Protein AF-A0A1X3FWC6-F1 (afdb_monomer)

Sequence (140 aa):
MRGKIEEIIYVRLEAGEDFVHALWDICKEYDIKTGVLLDATGNFAKVSLMRISRNPSRDNWGVDFLEIPGPVQVSATGILGTGWVPENLPPPPASHCNYPDTGFGPGGFEGQDTPYFKFNTTVTKCLRDDLWPPAAGFTG

Structure (mmCIF, N/CA/C/O backbone):
data_AF-A0A1X3FWC6-F1
#
_entry.id   AF-A0A1X3FWC6-F1
#
loop_
_atom_site.group_PDB
_atom_site.id
_atom_site.type_symbol
_atom_site.label_atom_id
_atom_site.label_alt_id
_atom_site.label_comp_id
_atom_site.label_asym_id
_atom_site.label_entity_id
_atom_site.label_seq_id
_atom_site.pdbx_PDB_ins_code
_atom_site.Cartn_x
_atom_site.Cartn_y
_atom_site.Cartn_z
_atom_site.occupancy
_atom_site.B_iso_or_equiv
_atom_site.auth_seq_id
_atom_site.auth_comp_id
_atom_site.auth_asym_id
_atom_site.auth_atom_id
_atom_site.pdbx_PDB_model_num
ATOM 1 N N . MET A 1 1 ? 2.483 12.268 23.208 1.00 43.81 1 MET A N 1
ATOM 2 C CA . MET A 1 1 ? 1.172 11.836 22.671 1.00 43.81 1 MET A CA 1
ATOM 3 C C . MET A 1 1 ? 0.827 10.473 23.252 1.00 43.81 1 MET A C 1
ATOM 5 O O . MET A 1 1 ? 1.738 9.682 23.461 1.00 43.81 1 MET A O 1
ATOM 9 N N . ARG A 1 2 ? -0.448 10.218 23.557 1.00 67.19 2 ARG A N 1
ATOM 10 C CA . ARG A 1 2 ? -0.978 8.903 23.947 1.00 67.19 2 ARG A CA 1
ATOM 11 C C . ARG A 1 2 ? -2.244 8.660 23.129 1.00 67.19 2 ARG A C 1
ATOM 13 O O . ARG A 1 2 ? -3.050 9.575 23.003 1.00 67.19 2 ARG A O 1
ATOM 20 N N . GLY A 1 3 ? -2.390 7.458 22.595 1.00 77.31 3 GLY A N 1
ATOM 21 C CA . GLY A 1 3 ? -3.564 6.987 21.864 1.00 77.31 3 GLY A CA 1
ATOM 22 C C . GLY A 1 3 ? -3.764 5.501 22.151 1.00 77.31 3 GLY A C 1
ATOM 23 O O . GLY A 1 3 ? -2.854 4.854 22.673 1.00 77.31 3 GLY A O 1
ATOM 24 N N . LYS A 1 4 ? -4.956 4.980 21.866 1.00 83.88 4 LYS A N 1
ATOM 25 C CA . LYS A 1 4 ? -5.262 3.550 21.968 1.00 83.88 4 LYS A CA 1
ATOM 26 C C . LYS A 1 4 ? -5.334 2.970 20.560 1.00 83.88 4 LYS A C 1
ATOM 28 O O . LYS A 1 4 ? -5.898 3.609 19.681 1.00 83.88 4 LYS A O 1
ATOM 33 N N . ILE A 1 5 ? -4.747 1.793 20.374 1.00 87.19 5 ILE A N 1
ATOM 34 C CA . ILE A 1 5 ? -5.011 0.948 19.208 1.00 87.19 5 ILE A CA 1
ATOM 35 C C . ILE A 1 5 ? -6.239 0.122 19.583 1.00 87.19 5 ILE A C 1
ATOM 37 O O . ILE A 1 5 ? -6.212 -0.546 20.617 1.00 87.19 5 ILE A O 1
ATOM 41 N N . GLU A 1 6 ? -7.318 0.254 18.815 1.00 88.50 6 GLU A N 1
ATOM 42 C CA . GLU A 1 6 ? -8.587 -0.426 19.105 1.00 88.50 6 GLU A CA 1
ATOM 43 C C . GLU A 1 6 ? -8.505 -1.916 18.775 1.00 88.50 6 GLU A C 1
ATOM 45 O O . GLU A 1 6 ? -8.885 -2.745 19.598 1.00 88.50 6 GLU A O 1
ATOM 50 N N . GLU A 1 7 ? -7.925 -2.248 17.620 1.00 92.00 7 GLU A N 1
ATOM 51 C CA . GLU A 1 7 ? -7.828 -3.614 17.120 1.00 92.00 7 GLU A CA 1
ATOM 52 C C . GLU A 1 7 ? -6.540 -3.823 16.309 1.00 92.00 7 GLU A C 1
ATOM 54 O O . GLU A 1 7 ? -6.001 -2.886 15.713 1.00 92.00 7 GLU A O 1
ATOM 59 N N . ILE A 1 8 ? -6.026 -5.058 16.315 1.00 93.75 8 ILE A N 1
ATOM 60 C CA . ILE A 1 8 ? -4.903 -5.500 15.481 1.00 93.75 8 ILE A CA 1
ATOM 61 C C . ILE A 1 8 ? -5.363 -6.728 14.702 1.00 93.75 8 ILE A C 1
ATOM 63 O O . ILE A 1 8 ? -5.707 -7.747 15.300 1.00 93.75 8 ILE A O 1
ATOM 67 N N . ILE A 1 9 ? -5.320 -6.630 13.376 1.00 93.06 9 ILE A N 1
ATOM 68 C CA . ILE A 1 9 ? -5.757 -7.678 12.454 1.00 93.06 9 ILE A CA 1
ATOM 69 C C . ILE A 1 9 ? -4.521 -8.244 11.750 1.00 93.06 9 ILE A C 1
ATOM 71 O O . ILE A 1 9 ? -3.693 -7.492 11.234 1.00 93.06 9 ILE A O 1
ATOM 75 N N . TYR A 1 10 ? -4.395 -9.571 11.735 1.00 94.88 10 TYR A N 1
ATOM 76 C CA . TYR A 1 10 ? -3.352 -10.286 11.001 1.00 94.88 10 TYR A CA 1
ATOM 77 C C . TYR A 1 10 ? -3.981 -10.984 9.802 1.00 94.88 10 TYR A C 1
ATOM 79 O O . TYR A 1 10 ? -4.888 -11.794 9.976 1.00 94.88 10 TYR A O 1
ATOM 87 N N . VAL A 1 11 ? -3.474 -10.703 8.603 1.00 93.50 11 VAL A N 1
ATOM 88 C CA . VAL A 1 11 ? -3.962 -11.313 7.363 1.00 93.50 11 VAL A CA 1
ATOM 89 C C . VAL A 1 11 ? -2.791 -11.872 6.568 1.00 93.50 11 VAL A C 1
ATOM 91 O O . VAL A 1 11 ? -1.690 -11.317 6.579 1.00 93.50 11 VAL A O 1
ATOM 94 N N . ARG A 1 12 ? -3.033 -12.984 5.876 1.00 94.25 12 ARG A N 1
ATOM 95 C CA . ARG A 1 12 ? -2.125 -13.561 4.890 1.00 94.25 12 ARG A CA 1
ATOM 96 C C . ARG A 1 12 ? -2.828 -13.554 3.540 1.00 94.25 12 ARG A C 1
ATOM 98 O O . ARG A 1 12 ? -3.948 -14.035 3.450 1.00 94.25 12 ARG A O 1
ATOM 105 N N . LEU A 1 13 ? -2.145 -13.026 2.532 1.00 92.75 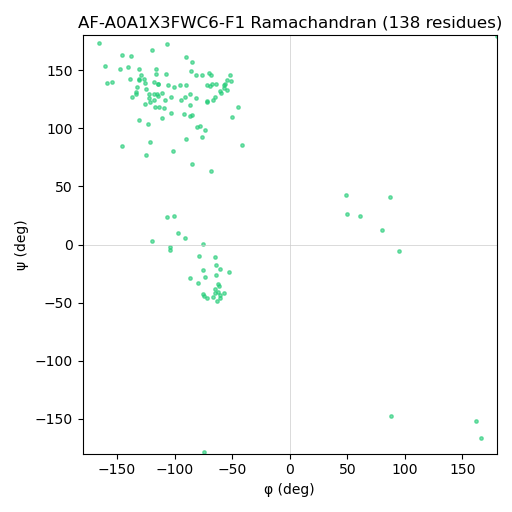13 LEU A N 1
ATOM 106 C CA . LEU A 1 13 ? -2.615 -13.044 1.153 1.00 92.75 13 LEU A CA 1
ATOM 107 C C . LEU A 1 13 ? -2.228 -14.348 0.460 1.00 92.75 13 LEU A C 1
ATOM 109 O O . LEU A 1 13 ? -1.177 -14.935 0.756 1.00 92.75 13 LEU A O 1
ATOM 113 N N . GLU A 1 14 ? -3.063 -14.757 -0.481 1.00 91.31 14 GLU A N 1
ATOM 114 C CA . GLU A 1 14 ? -2.860 -15.926 -1.317 1.00 91.31 14 GLU A CA 1
ATOM 115 C C . GLU A 1 14 ? -1.992 -15.616 -2.540 1.00 91.31 14 GLU A C 1
ATOM 117 O O . GLU A 1 14 ? -1.832 -14.481 -3.002 1.00 91.31 14 GLU A O 1
ATOM 122 N N . ALA A 1 15 ? -1.374 -16.666 -3.078 1.00 89.56 15 ALA A N 1
ATOM 123 C CA . ALA A 1 15 ? -0.519 -16.530 -4.246 1.00 89.56 15 ALA A CA 1
ATOM 124 C C . ALA A 1 15 ? -1.331 -16.084 -5.473 1.00 89.56 15 ALA A C 1
ATOM 126 O O . ALA A 1 15 ? -2.291 -16.737 -5.873 1.00 89.56 15 ALA A O 1
ATOM 127 N N . GLY A 1 16 ? -0.881 -15.007 -6.118 1.00 88.69 16 GLY A N 1
ATOM 128 C CA . GLY A 1 16 ? -1.520 -14.456 -7.315 1.00 88.69 16 GLY A CA 1
ATOM 129 C C . GLY A 1 16 ? -2.502 -13.317 -7.041 1.00 88.69 16 GLY A C 1
ATOM 130 O O . GLY A 1 16 ? -2.953 -12.692 -7.998 1.00 88.69 16 GLY A O 1
ATOM 131 N N . GLU A 1 17 ? -2.785 -13.005 -5.775 1.00 86.81 17 GLU A N 1
ATOM 132 C CA . GLU A 1 17 ? -3.594 -11.841 -5.420 1.00 86.81 17 GLU A CA 1
ATOM 133 C C . GLU A 1 17 ? -2.853 -10.523 -5.681 1.00 86.81 17 GLU A C 1
ATOM 135 O O . GLU A 1 17 ? -1.629 -10.416 -5.542 1.00 86.81 17 GLU A O 1
ATOM 140 N N . ASP A 1 18 ? -3.619 -9.496 -6.049 1.00 86.50 18 ASP A N 1
ATOM 141 C CA . ASP A 1 18 ? -3.127 -8.124 -6.086 1.00 86.50 18 ASP A CA 1
ATOM 142 C C . ASP A 1 18 ? -3.167 -7.526 -4.674 1.00 86.50 18 ASP A C 1
ATOM 144 O O . ASP A 1 18 ? -4.209 -7.527 -4.020 1.00 86.50 18 ASP A O 1
ATOM 148 N N . PHE A 1 19 ? -2.032 -6.998 -4.207 1.00 87.31 19 PHE A N 1
ATOM 149 C CA . PHE A 1 19 ? -1.888 -6.480 -2.843 1.00 87.31 19 PHE A CA 1
ATOM 150 C C . PHE A 1 19 ? -2.896 -5.380 -2.507 1.00 87.31 19 PHE A C 1
ATOM 152 O O . PHE A 1 19 ? -3.428 -5.341 -1.400 1.00 87.31 19 PHE A O 1
ATOM 159 N N . VAL A 1 20 ? -3.138 -4.463 -3.445 1.00 84.94 20 VAL A N 1
ATOM 160 C CA . VAL A 1 20 ? -3.977 -3.286 -3.203 1.00 84.94 20 VAL A CA 1
ATOM 161 C C . VAL A 1 20 ? -5.445 -3.688 -3.187 1.00 84.94 20 VAL A C 1
ATOM 163 O O . VAL A 1 20 ? -6.181 -3.258 -2.300 1.00 84.94 20 VAL A O 1
ATOM 166 N N . HIS A 1 21 ? -5.868 -4.543 -4.119 1.00 82.25 21 HIS A N 1
ATOM 167 C CA . HIS A 1 21 ? -7.231 -5.076 -4.108 1.00 82.25 21 HIS A CA 1
ATOM 168 C C . HIS A 1 21 ? -7.501 -5.944 -2.881 1.00 82.25 21 HIS A C 1
ATOM 170 O O . HIS A 1 21 ? -8.532 -5.770 -2.241 1.00 82.25 21 HIS A O 1
ATOM 176 N N . ALA A 1 22 ? -6.563 -6.799 -2.479 1.00 88.50 22 ALA A N 1
ATOM 177 C CA . ALA A 1 22 ? -6.771 -7.620 -1.294 1.00 88.50 22 ALA A CA 1
ATOM 178 C C . ALA A 1 22 ? -6.871 -6.770 -0.014 1.00 88.50 22 ALA A C 1
ATOM 180 O O . ALA A 1 22 ? -7.720 -7.019 0.838 1.00 88.50 22 ALA A O 1
ATOM 181 N N . LEU A 1 23 ? -6.078 -5.698 0.102 1.00 86.50 23 LEU A N 1
ATOM 182 C CA . LEU A 1 23 ? -6.241 -4.726 1.188 1.00 86.50 23 LEU A CA 1
ATOM 183 C C . LEU A 1 23 ? -7.603 -4.027 1.158 1.00 86.50 23 LEU A C 1
ATOM 185 O O . LEU A 1 23 ? -8.137 -3.712 2.221 1.00 86.50 23 LEU A O 1
ATOM 189 N N . TRP A 1 24 ? -8.174 -3.784 -0.023 1.00 83.94 24 TRP A N 1
ATOM 190 C CA . TRP A 1 24 ? -9.529 -3.245 -0.134 1.00 83.94 24 TRP A CA 1
ATOM 191 C C . TRP A 1 24 ? -10.556 -4.217 0.443 1.00 83.94 24 TRP A C 1
ATOM 193 O O . TRP A 1 24 ? -11.380 -3.815 1.269 1.00 83.94 24 TRP A O 1
ATOM 203 N N . ASP A 1 25 ? -10.484 -5.484 0.056 1.00 86.62 25 ASP A N 1
ATOM 204 C CA . ASP A 1 25 ? -11.414 -6.503 0.536 1.00 86.62 25 ASP A CA 1
ATOM 205 C C . ASP A 1 25 ? -11.302 -6.683 2.056 1.00 86.62 25 ASP A C 1
ATOM 207 O O . ASP A 1 25 ? -12.322 -6.674 2.742 1.00 86.62 25 ASP A O 1
ATOM 211 N N . ILE A 1 26 ? -10.082 -6.666 2.606 1.00 88.38 26 ILE A N 1
ATOM 212 C CA . ILE A 1 26 ? -9.835 -6.673 4.059 1.00 88.38 26 ILE A CA 1
ATOM 213 C C . ILE A 1 26 ? -10.460 -5.446 4.738 1.00 88.38 26 ILE A C 1
ATOM 215 O O . ILE A 1 26 ? -11.121 -5.574 5.767 1.00 88.38 26 ILE A O 1
ATOM 219 N N . CYS A 1 27 ? -10.283 -4.242 4.180 1.00 86.62 27 CYS A N 1
ATOM 220 C CA . CYS A 1 27 ? -10.877 -3.036 4.765 1.00 86.62 27 CYS A CA 1
ATOM 221 C C . CYS A 1 27 ? -12.408 -3.106 4.788 1.00 86.62 27 CYS A C 1
ATOM 223 O O . CYS A 1 27 ? -13.019 -2.613 5.731 1.00 86.62 27 CYS A O 1
ATOM 225 N N . LYS A 1 28 ? -13.030 -3.717 3.774 1.00 84.62 28 LYS A N 1
ATOM 226 C CA . LYS A 1 28 ? -14.483 -3.927 3.732 1.00 84.62 28 LYS A CA 1
ATOM 227 C C . LYS A 1 28 ? -14.941 -4.992 4.723 1.00 84.62 28 LYS A C 1
ATOM 229 O O . LYS A 1 28 ? -15.921 -4.767 5.423 1.00 84.62 28 LYS A O 1
ATOM 234 N N . GLU A 1 29 ? -14.255 -6.131 4.772 1.00 89.75 29 GLU A N 1
ATOM 235 C CA . GLU A 1 29 ? -14.618 -7.270 5.623 1.00 89.75 29 GLU A CA 1
ATOM 236 C C . GLU A 1 29 ? -14.614 -6.896 7.108 1.00 89.75 29 GLU A C 1
ATOM 238 O O . GLU A 1 29 ? -15.552 -7.224 7.833 1.00 89.75 29 GLU A O 1
ATOM 243 N N . TYR A 1 30 ? -13.591 -6.157 7.538 1.00 89.25 30 TYR A N 1
ATOM 244 C CA . TYR A 1 30 ? -13.417 -5.742 8.930 1.00 89.25 30 TYR A CA 1
ATOM 245 C C . TYR A 1 30 ? -13.932 -4.320 9.220 1.00 89.25 30 TYR A C 1
ATOM 247 O O . TYR A 1 30 ? -13.658 -3.780 10.287 1.00 89.25 30 TYR A O 1
ATOM 255 N N . ASP A 1 31 ? -14.652 -3.699 8.277 1.00 87.56 31 ASP A N 1
ATOM 256 C CA . ASP A 1 31 ? -15.180 -2.326 8.372 1.00 87.56 31 ASP A CA 1
ATOM 257 C C . ASP A 1 31 ? -14.133 -1.274 8.813 1.00 87.56 31 ASP A C 1
ATOM 259 O O . ASP A 1 31 ? -14.380 -0.378 9.625 1.00 87.56 31 ASP A O 1
ATOM 263 N N . ILE A 1 32 ? -12.918 -1.368 8.267 1.00 86.75 32 ILE A N 1
ATOM 264 C CA . IL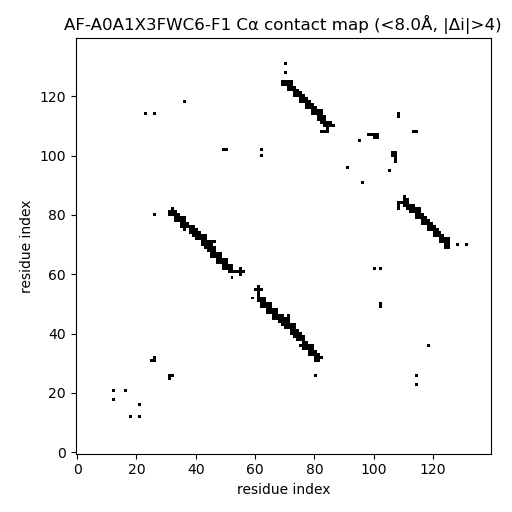E A 1 32 ? -11.799 -0.495 8.632 1.00 86.75 32 ILE A CA 1
ATOM 265 C C . ILE A 1 32 ? -11.960 0.872 7.964 1.00 86.75 32 ILE A C 1
ATOM 267 O O . ILE A 1 32 ? -11.616 1.066 6.796 1.00 86.75 32 ILE A O 1
ATOM 271 N N . LYS A 1 33 ? -12.414 1.866 8.733 1.00 84.88 33 LYS A N 1
ATOM 272 C CA . LYS A 1 33 ? -12.554 3.254 8.247 1.00 84.88 33 LYS A CA 1
ATOM 273 C C . LYS A 1 33 ? -11.244 4.031 8.234 1.00 84.88 33 LYS A C 1
ATOM 275 O O . LYS A 1 33 ? -11.020 4.888 7.381 1.00 84.88 33 LYS A O 1
ATOM 280 N N . THR A 1 34 ? -10.367 3.749 9.189 1.00 86.31 34 THR A N 1
ATOM 281 C CA . THR A 1 34 ? -9.037 4.350 9.291 1.00 86.31 34 THR A CA 1
ATOM 282 C C . THR A 1 34 ? -8.120 3.404 10.049 1.00 86.31 34 THR A C 1
ATOM 284 O O . THR A 1 34 ? -8.536 2.764 11.011 1.00 86.31 34 THR A O 1
ATOM 287 N N . GLY A 1 35 ? -6.874 3.287 9.608 1.00 89.25 35 GLY A N 1
ATOM 288 C CA . GLY A 1 35 ? -5.943 2.324 10.163 1.00 89.25 35 GLY A CA 1
ATOM 289 C C . GLY A 1 35 ? -4.499 2.588 9.772 1.00 89.25 35 GLY A C 1
ATOM 290 O O . GLY A 1 35 ? -4.168 3.457 8.958 1.00 89.25 35 GLY A O 1
ATOM 291 N N . VAL A 1 36 ? -3.622 1.803 10.384 1.00 90.94 36 VAL A N 1
ATOM 292 C CA . VAL A 1 36 ? -2.188 1.809 10.112 1.00 90.94 36 VAL A CA 1
ATOM 293 C C . VAL A 1 36 ? -1.797 0.401 9.692 1.00 90.94 36 VAL A C 1
ATOM 295 O O . VAL A 1 36 ? -2.036 -0.556 10.426 1.00 90.94 36 VAL A O 1
ATOM 298 N N . LEU A 1 37 ? -1.162 0.284 8.529 1.00 92.62 37 LEU A N 1
ATOM 299 C CA . LEU A 1 37 ? -0.420 -0.910 8.162 1.00 92.62 37 LEU A CA 1
ATOM 300 C C . LEU A 1 37 ? 0.870 -0.922 8.984 1.00 92.62 37 LEU A C 1
ATOM 302 O O . LEU A 1 37 ? 1.824 -0.208 8.658 1.00 92.62 37 LEU A O 1
ATOM 306 N N . LEU A 1 38 ? 0.859 -1.680 10.082 1.00 93.56 38 LEU A N 1
ATOM 307 C CA . LEU A 1 38 ? 1.989 -1.767 11.008 1.00 93.56 38 LEU A CA 1
ATOM 308 C C . LEU A 1 38 ? 3.205 -2.430 10.360 1.00 93.56 38 LEU A C 1
ATOM 310 O O . LEU A 1 38 ? 4.312 -1.922 10.505 1.00 93.56 38 LEU A O 1
ATOM 314 N N . ASP A 1 39 ? 2.981 -3.537 9.656 1.00 94.06 39 ASP A N 1
ATOM 315 C CA . ASP A 1 39 ? 3.986 -4.245 8.872 1.00 94.06 39 ASP A CA 1
ATOM 316 C C . ASP A 1 39 ? 3.297 -5.114 7.815 1.00 94.06 39 ASP A C 1
ATOM 318 O O . ASP A 1 39 ? 2.281 -5.755 8.089 1.00 94.06 39 ASP A O 1
ATOM 322 N N . ALA A 1 40 ? 3.861 -5.141 6.615 1.00 93.44 40 ALA A N 1
ATOM 323 C CA . ALA A 1 40 ? 3.553 -6.120 5.587 1.00 93.44 40 ALA A CA 1
ATOM 324 C C . ALA A 1 40 ? 4.856 -6.579 4.953 1.00 93.44 40 ALA A C 1
ATOM 326 O O . ALA A 1 40 ? 5.639 -5.758 4.473 1.00 93.44 40 ALA A O 1
ATOM 327 N N . THR A 1 41 ? 5.068 -7.890 4.909 1.00 94.25 41 THR A N 1
ATOM 328 C CA . THR A 1 41 ? 6.228 -8.499 4.262 1.00 94.25 41 THR A CA 1
ATOM 329 C C . THR A 1 41 ? 5.787 -9.626 3.341 1.00 94.25 41 THR A C 1
ATOM 331 O O . THR A 1 41 ? 4.843 -10.358 3.633 1.00 94.25 41 THR A O 1
ATOM 334 N N . GLY A 1 42 ? 6.449 -9.760 2.194 1.00 92.31 42 GLY A N 1
ATOM 335 C CA . GLY A 1 42 ? 6.078 -10.777 1.216 1.00 92.31 42 GLY A CA 1
ATOM 336 C C . GLY A 1 42 ? 6.948 -10.772 -0.030 1.00 92.31 42 GLY A C 1
ATOM 337 O O . GLY A 1 42 ? 7.870 -9.965 -0.167 1.00 92.31 42 GLY A O 1
ATOM 338 N N . ASN A 1 43 ? 6.642 -11.691 -0.943 1.00 92.00 43 ASN A N 1
ATOM 339 C CA . ASN A 1 43 ? 7.2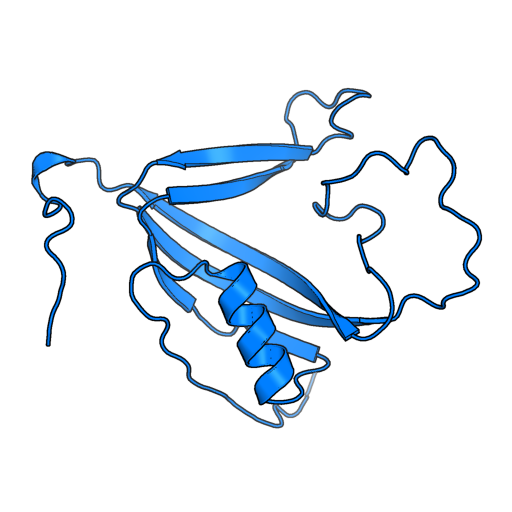91 -11.784 -2.244 1.00 92.00 43 ASN A CA 1
ATOM 340 C C . ASN A 1 43 ? 6.281 -11.486 -3.347 1.00 92.00 43 ASN A C 1
ATOM 342 O O . ASN A 1 43 ? 5.157 -11.979 -3.308 1.00 92.00 43 ASN A O 1
ATOM 346 N N . PHE A 1 44 ? 6.711 -10.726 -4.347 1.00 90.50 44 PHE A N 1
ATOM 347 C CA . PHE A 1 44 ? 5.874 -10.299 -5.459 1.00 90.50 44 PHE A CA 1
ATOM 348 C C . PHE A 1 44 ? 6.519 -10.659 -6.797 1.00 90.50 44 PHE A C 1
ATOM 350 O O . PHE A 1 44 ? 7.734 -10.547 -6.983 1.00 90.50 44 PHE A O 1
ATOM 357 N N . ALA A 1 45 ? 5.682 -11.063 -7.755 1.00 90.25 45 ALA A N 1
ATOM 358 C CA . ALA A 1 45 ? 6.101 -11.332 -9.132 1.00 90.25 45 ALA A CA 1
ATOM 359 C C . ALA A 1 45 ? 6.356 -10.044 -9.936 1.00 90.25 45 ALA A C 1
ATOM 361 O O . ALA A 1 45 ? 7.071 -10.062 -10.936 1.00 90.25 45 ALA A O 1
ATOM 362 N N . LYS A 1 46 ? 5.773 -8.925 -9.503 1.00 88.38 46 LYS A N 1
ATOM 363 C CA . LYS A 1 46 ? 6.006 -7.572 -10.012 1.00 88.38 46 LYS A CA 1
ATOM 364 C C . LYS A 1 46 ? 5.534 -6.560 -8.974 1.00 88.38 46 LYS A C 1
ATOM 366 O O . LYS A 1 46 ? 4.626 -6.864 -8.205 1.00 88.38 46 LYS A O 1
ATOM 371 N N . VAL A 1 47 ? 6.117 -5.368 -8.973 1.00 88.94 47 VAL A N 1
ATOM 372 C CA . VAL A 1 47 ? 5.646 -4.247 -8.149 1.00 88.94 47 VAL A CA 1
ATOM 373 C C . VAL A 1 47 ? 5.584 -2.994 -9.005 1.00 88.94 47 VAL A C 1
ATOM 375 O O . VAL A 1 47 ? 6.560 -2.659 -9.675 1.00 88.94 47 VAL A O 1
ATOM 378 N N . SER A 1 48 ? 4.461 -2.285 -8.940 1.00 87.56 48 SER A N 1
ATOM 379 C CA . SER A 1 48 ? 4.308 -0.953 -9.522 1.00 87.56 48 SER A CA 1
ATOM 380 C C . SER A 1 48 ? 4.381 0.066 -8.392 1.00 87.56 48 SER A C 1
ATOM 382 O O . SER A 1 48 ? 3.541 0.080 -7.495 1.00 87.56 48 SER A O 1
ATOM 384 N N . LEU A 1 49 ? 5.432 0.881 -8.396 1.00 84.56 49 LEU A N 1
ATOM 385 C CA . LEU A 1 49 ? 5.638 1.940 -7.420 1.00 84.56 49 LEU A CA 1
ATOM 386 C C . LEU A 1 49 ? 5.403 3.288 -8.059 1.00 84.56 49 LEU A C 1
ATOM 388 O O . LEU A 1 49 ? 5.772 3.543 -9.199 1.00 84.56 49 LEU A O 1
ATOM 392 N N . MET A 1 50 ? 4.894 4.192 -7.258 1.00 81.12 50 MET A N 1
ATOM 393 C CA . MET A 1 50 ? 4.820 5.587 -7.603 1.00 81.12 50 MET A CA 1
ATOM 394 C C . MET A 1 50 ? 6.032 6.320 -7.036 1.00 81.12 50 MET A C 1
ATOM 396 O O . MET A 1 50 ? 6.429 6.106 -5.888 1.00 81.12 50 MET A O 1
ATOM 400 N N . ARG A 1 51 ? 6.620 7.209 -7.830 1.00 78.00 51 ARG A N 1
ATOM 401 C CA . ARG A 1 51 ? 7.727 8.070 -7.413 1.00 78.00 51 ARG A CA 1
ATOM 402 C C . ARG A 1 51 ? 7.447 9.513 -7.801 1.00 78.00 51 ARG A C 1
ATOM 404 O O . ARG A 1 51 ? 6.822 9.784 -8.820 1.00 78.00 51 ARG A O 1
ATOM 411 N N . ILE A 1 52 ? 7.998 10.443 -7.030 1.00 76.56 52 ILE A N 1
ATOM 412 C CA . ILE A 1 52 ? 8.055 11.845 -7.446 1.00 76.56 52 ILE A CA 1
ATOM 413 C C . ILE A 1 52 ? 8.996 11.933 -8.653 1.00 76.56 52 ILE A C 1
ATOM 415 O O . ILE A 1 52 ? 10.141 11.465 -8.597 1.00 76.56 52 ILE A O 1
ATOM 419 N N . SER A 1 53 ? 8.494 12.489 -9.752 1.00 74.75 53 SER A N 1
ATOM 420 C CA . SER A 1 53 ? 9.228 12.604 -11.006 1.00 74.75 53 SER A CA 1
ATOM 421 C C . SER A 1 53 ? 10.443 13.512 -10.840 1.00 74.75 53 SER A C 1
ATOM 423 O O . SER A 1 53 ? 10.373 14.579 -10.229 1.00 74.75 53 SER A O 1
ATOM 425 N N . ARG A 1 54 ? 11.576 13.106 -11.423 1.00 77.12 54 ARG A N 1
ATOM 426 C CA . ARG A 1 54 ? 12.781 13.955 -11.478 1.00 77.12 54 ARG A CA 1
ATOM 427 C C . ARG A 1 54 ? 12.635 15.098 -12.480 1.00 77.12 54 ARG A C 1
ATOM 429 O O . ARG A 1 54 ? 13.267 16.131 -12.303 1.00 77.12 54 ARG A O 1
ATOM 436 N N . ASN A 1 55 ? 11.820 14.891 -13.514 1.00 79.88 55 ASN A N 1
ATOM 437 C CA . ASN A 1 55 ? 11.558 15.848 -14.581 1.00 79.88 55 ASN A CA 1
ATOM 438 C C . ASN A 1 55 ? 10.040 16.060 -14.663 1.00 79.88 55 ASN A C 1
ATOM 440 O O . ASN A 1 55 ? 9.393 15.465 -15.528 1.00 79.88 55 ASN A O 1
ATOM 444 N N . PRO A 1 56 ? 9.458 16.846 -13.741 1.00 73.19 56 PRO A N 1
ATOM 445 C CA . PRO A 1 56 ? 8.026 17.097 -13.743 1.00 73.19 56 PRO A CA 1
ATOM 446 C C . PRO A 1 56 ? 7.617 17.754 -15.063 1.00 73.19 56 PRO A C 1
ATOM 448 O O . PRO A 1 56 ? 8.226 18.727 -15.512 1.00 73.19 56 PRO A O 1
ATOM 451 N N . SER A 1 57 ? 6.580 17.210 -15.684 1.00 66.75 57 SER A N 1
ATOM 452 C CA . SER A 1 57 ? 5.958 17.732 -16.890 1.00 66.75 57 SER A CA 1
ATOM 453 C C . SER A 1 57 ? 4.496 18.060 -16.609 1.00 66.75 57 SER A C 1
ATOM 455 O O . SER A 1 57 ? 3.923 17.680 -15.587 1.00 66.75 57 SER A O 1
ATOM 457 N N . ARG A 1 58 ? 3.871 18.784 -17.539 1.00 65.12 58 ARG A N 1
ATOM 458 C CA . ARG A 1 58 ? 2.431 19.049 -17.472 1.00 65.12 58 ARG A CA 1
ATOM 459 C C . ARG A 1 58 ? 1.601 17.767 -17.599 1.00 65.12 58 ARG A C 1
ATOM 461 O O . ARG A 1 58 ? 0.484 17.734 -17.104 1.00 65.12 58 ARG A O 1
ATOM 468 N N . ASP A 1 59 ? 2.148 16.745 -18.248 1.00 66.56 59 ASP A N 1
ATOM 469 C CA . ASP A 1 59 ? 1.422 15.515 -18.556 1.00 66.56 59 ASP A CA 1
ATOM 470 C C . ASP A 1 59 ? 1.491 14.498 -17.412 1.00 66.56 59 ASP A C 1
ATOM 472 O O . ASP A 1 59 ? 0.557 13.724 -17.241 1.00 66.56 59 ASP A O 1
ATOM 476 N N . ASN A 1 60 ? 2.563 14.518 -16.610 1.00 63.91 60 ASN A N 1
ATOM 477 C CA . ASN A 1 60 ? 2.739 13.608 -15.473 1.00 63.91 60 ASN A CA 1
ATOM 478 C C . ASN A 1 60 ? 2.490 14.271 -14.109 1.00 63.91 60 ASN A C 1
ATOM 480 O O . ASN A 1 60 ? 2.601 13.614 -13.084 1.00 63.91 60 ASN A O 1
ATOM 484 N N . TRP A 1 61 ? 2.243 15.587 -14.078 1.00 62.72 61 TRP A N 1
ATOM 485 C CA . TRP A 1 61 ? 2.003 16.366 -12.855 1.00 62.72 61 TRP A CA 1
ATOM 486 C C . TRP A 1 61 ? 3.041 16.144 -11.738 1.00 62.72 61 TRP A C 1
ATOM 488 O O . TRP A 1 61 ? 2.762 16.346 -10.557 1.00 62.72 61 T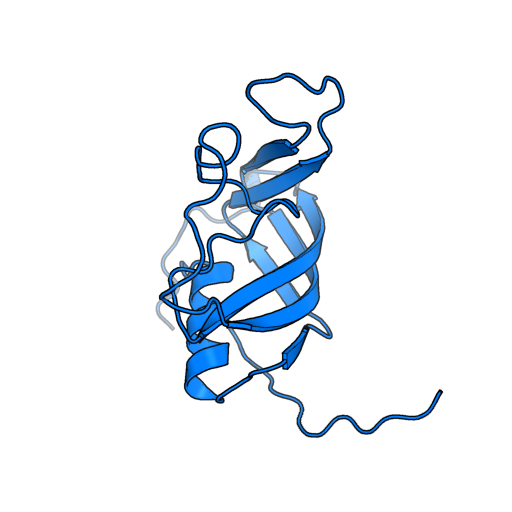RP A O 1
ATOM 498 N N . GLY A 1 62 ? 4.269 15.763 -12.103 1.00 67.00 62 GLY A N 1
ATOM 499 C CA . GLY A 1 62 ? 5.339 15.459 -11.155 1.00 67.00 62 GLY A CA 1
ATOM 500 C C . GLY A 1 62 ? 5.278 14.070 -10.512 1.00 67.00 62 GLY A C 1
ATOM 501 O O . GLY A 1 62 ? 6.041 13.826 -9.577 1.00 67.00 62 GLY A O 1
ATOM 502 N N . VAL A 1 63 ? 4.452 13.153 -11.013 1.00 71.06 63 VAL A N 1
ATOM 503 C CA . VAL A 1 63 ? 4.360 11.752 -10.580 1.00 71.06 63 VAL A CA 1
ATOM 504 C C . VAL A 1 63 ? 4.787 10.833 -11.727 1.00 71.06 63 VAL A C 1
ATOM 506 O O . VAL A 1 63 ? 4.322 10.967 -12.850 1.00 71.06 63 VAL A O 1
ATOM 509 N N . ASP A 1 64 ? 5.696 9.894 -11.462 1.00 73.44 64 ASP A N 1
ATOM 510 C CA . ASP A 1 64 ? 5.984 8.792 -12.384 1.00 73.44 64 ASP A CA 1
ATOM 511 C C . ASP A 1 64 ? 5.600 7.461 -11.729 1.00 73.44 64 ASP A C 1
ATOM 513 O O . ASP A 1 64 ? 5.773 7.279 -10.520 1.00 73.44 64 ASP A O 1
ATOM 517 N N . PHE A 1 65 ? 5.226 6.481 -12.548 1.00 81.06 65 PHE A N 1
ATOM 518 C CA . PHE A 1 65 ? 5.125 5.086 -12.131 1.00 81.06 65 PHE A CA 1
ATOM 519 C C . PHE A 1 65 ? 6.353 4.298 -12.596 1.00 81.06 65 PHE A C 1
ATOM 521 O O . PHE A 1 65 ? 6.833 4.444 -13.720 1.00 81.06 65 PHE A O 1
ATOM 528 N N . LEU A 1 66 ? 6.888 3.473 -11.702 1.00 83.19 66 LEU A N 1
ATOM 529 C CA . LEU A 1 66 ? 8.014 2.581 -11.921 1.00 83.19 66 LEU A CA 1
ATOM 530 C C . LEU A 1 66 ? 7.540 1.144 -11.738 1.00 83.19 66 LEU A C 1
ATOM 532 O O . LEU A 1 66 ? 7.161 0.750 -10.638 1.00 83.19 66 LEU A O 1
ATOM 536 N N . GLU A 1 67 ? 7.640 0.350 -12.795 1.00 88.81 67 GLU A N 1
ATOM 537 C CA . GLU A 1 67 ? 7.438 -1.091 -12.706 1.00 88.81 67 GLU A CA 1
ATOM 538 C C . GLU A 1 67 ? 8.767 -1.798 -12.436 1.00 88.81 67 GLU A C 1
ATOM 540 O O . GLU A 1 67 ? 9.757 -1.611 -13.148 1.00 88.81 67 GLU A O 1
ATOM 545 N N . ILE A 1 68 ? 8.789 -2.621 -11.392 1.00 88.25 68 ILE A N 1
ATOM 546 C CA . ILE A 1 68 ? 9.920 -3.468 -11.031 1.00 88.25 68 ILE A CA 1
ATOM 547 C C . ILE A 1 68 ? 9.500 -4.918 -11.288 1.00 88.25 68 ILE A C 1
ATOM 549 O O . ILE A 1 68 ? 8.665 -5.448 -10.545 1.00 88.25 68 ILE A O 1
ATOM 553 N N . PRO A 1 69 ? 10.047 -5.578 -12.325 1.00 89.75 69 PRO A N 1
ATOM 554 C CA . PRO A 1 69 ? 9.765 -6.983 -12.564 1.00 89.75 69 PRO A CA 1
ATOM 555 C C . PRO A 1 69 ? 10.381 -7.829 -11.450 1.00 89.75 69 PRO A C 1
ATOM 557 O O . PRO A 1 69 ? 11.510 -7.572 -11.008 1.00 89.75 69 PRO A O 1
ATOM 560 N N . GLY A 1 70 ? 9.618 -8.822 -11.006 1.00 86.88 70 GLY A N 1
ATOM 561 C CA . GLY A 1 70 ? 10.023 -9.762 -9.978 1.00 86.88 70 GLY A CA 1
ATOM 562 C C . GLY A 1 70 ? 11.035 -10.807 -10.456 1.00 86.88 70 GLY A C 1
ATOM 563 O O . GLY A 1 70 ? 11.453 -10.790 -11.615 1.00 86.88 70 GLY A O 1
ATOM 564 N N . PRO A 1 71 ? 11.413 -11.722 -9.551 1.00 89.69 71 PRO A N 1
ATOM 565 C CA . PRO A 1 71 ? 10.945 -11.788 -8.164 1.00 89.69 71 PRO A C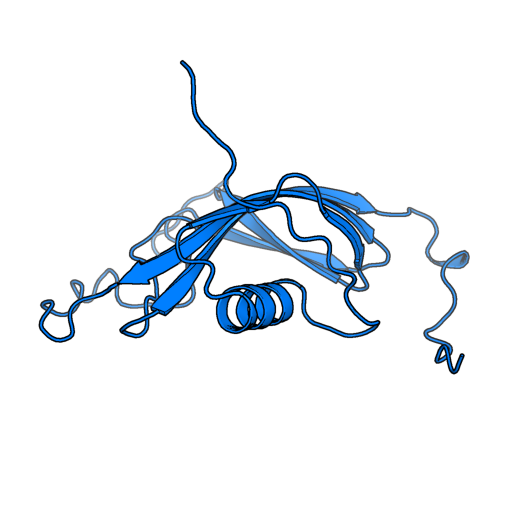A 1
ATOM 566 C C . PRO A 1 71 ? 11.521 -10.668 -7.291 1.00 89.69 71 PRO A C 1
ATOM 568 O O . PRO A 1 71 ? 12.709 -10.339 -7.354 1.00 89.69 71 PRO A O 1
ATOM 571 N N . VAL A 1 72 ? 10.668 -10.076 -6.458 1.00 90.44 72 VAL A N 1
ATOM 572 C CA . VAL A 1 72 ? 11.073 -9.050 -5.491 1.00 90.44 72 VAL A CA 1
ATOM 573 C C . VAL A 1 72 ? 10.520 -9.359 -4.112 1.00 90.44 72 VAL A C 1
ATOM 575 O O . VAL A 1 72 ? 9.374 -9.782 -3.965 1.00 90.44 72 VAL A O 1
ATOM 578 N N . GLN A 1 73 ? 11.335 -9.099 -3.098 1.00 92.00 73 GLN A N 1
ATOM 579 C CA . GLN A 1 73 ? 10.894 -9.071 -1.714 1.00 92.00 73 GLN A CA 1
ATOM 580 C C . GLN A 1 73 ? 10.448 -7.654 -1.361 1.00 92.00 73 GLN A C 1
ATOM 582 O O . GLN A 1 73 ? 11.108 -6.675 -1.724 1.00 92.00 73 GLN A O 1
ATOM 587 N N . VAL A 1 74 ? 9.336 -7.545 -0.646 1.00 92.12 74 VAL A N 1
ATOM 588 C CA . VAL A 1 74 ? 8.727 -6.270 -0.272 1.00 92.12 74 VAL A CA 1
ATOM 589 C C . VAL A 1 74 ? 8.535 -6.209 1.234 1.00 92.12 74 VAL A C 1
ATOM 591 O O . VAL A 1 74 ? 8.117 -7.188 1.852 1.00 92.12 74 VAL A O 1
ATOM 594 N N . SER A 1 75 ? 8.822 -5.040 1.803 1.00 93.94 75 SER A N 1
ATOM 595 C CA . SER A 1 75 ? 8.359 -4.631 3.128 1.00 93.94 75 SER A CA 1
ATOM 596 C C . SER A 1 75 ? 7.629 -3.296 3.003 1.00 93.94 75 SER A C 1
ATOM 598 O O . SER A 1 75 ? 8.111 -2.395 2.308 1.00 93.94 75 SER A O 1
ATOM 600 N N . ALA A 1 76 ? 6.465 -3.170 3.633 1.00 92.19 76 ALA A N 1
ATOM 601 C CA . ALA A 1 76 ? 5.631 -1.979 3.563 1.00 92.19 76 ALA A CA 1
ATOM 602 C C . ALA A 1 76 ? 5.036 -1.620 4.926 1.00 92.19 76 ALA A C 1
ATOM 604 O O . ALA A 1 76 ? 4.628 -2.479 5.701 1.00 92.19 76 ALA A O 1
ATOM 605 N N . THR A 1 77 ? 4.953 -0.319 5.188 1.00 94.12 77 THR A N 1
ATOM 606 C CA . THR A 1 77 ? 4.266 0.258 6.352 1.00 94.12 77 THR A CA 1
ATOM 607 C C . THR A 1 77 ? 3.531 1.510 5.916 1.00 94.12 77 THR A C 1
ATOM 609 O O . THR A 1 77 ? 3.948 2.177 4.968 1.00 94.12 77 THR A O 1
ATOM 612 N N . GLY A 1 78 ? 2.457 1.886 6.594 1.00 90.50 78 GLY A N 1
ATOM 613 C CA . GLY A 1 78 ? 1.818 3.162 6.299 1.00 90.50 78 GLY A CA 1
ATOM 614 C C . GLY A 1 78 ? 0.402 3.270 6.808 1.00 90.50 78 GLY A C 1
ATOM 615 O O . GLY A 1 78 ? 0.054 2.667 7.812 1.00 90.50 78 GLY A O 1
ATOM 616 N N . ILE A 1 79 ? -0.403 4.082 6.136 1.00 88.88 79 ILE A N 1
ATOM 617 C CA . ILE A 1 79 ? -1.775 4.370 6.546 1.00 88.88 79 ILE A CA 1
ATOM 618 C C . ILE A 1 79 ? -2.758 3.859 5.506 1.00 88.88 79 ILE A C 1
ATOM 620 O O . ILE A 1 79 ? -2.486 3.887 4.302 1.00 88.88 79 ILE A O 1
ATOM 624 N N . LEU A 1 80 ? -3.904 3.423 5.999 1.00 86.81 80 LEU A N 1
ATOM 625 C CA . LEU A 1 80 ? -5.023 2.953 5.204 1.00 86.81 80 LEU A CA 1
ATOM 626 C C . LEU A 1 80 ? -6.328 3.486 5.782 1.00 86.81 80 LEU A C 1
ATOM 628 O O . LEU A 1 80 ? -6.378 3.933 6.930 1.00 86.81 80 LEU A O 1
ATOM 632 N N . GLY A 1 81 ? -7.382 3.450 4.990 1.00 74.12 81 GLY A N 1
ATOM 633 C CA . GLY A 1 81 ? -8.724 3.778 5.443 1.00 74.12 81 GLY A CA 1
ATOM 634 C C . GLY A 1 81 ? -9.653 3.971 4.267 1.00 74.12 81 GLY A C 1
ATOM 635 O O . GLY A 1 81 ? -9.301 3.641 3.140 1.00 74.12 81 GLY A O 1
ATOM 636 N N . THR A 1 82 ? -10.818 4.543 4.521 1.00 73.56 82 THR A N 1
ATOM 637 C CA . THR A 1 82 ? -11.826 4.837 3.504 1.00 73.56 82 THR A CA 1
ATOM 638 C C . THR A 1 82 ? -12.141 6.322 3.518 1.00 73.56 82 THR A C 1
ATOM 640 O O . THR A 1 82 ? -12.394 6.906 4.573 1.00 73.56 82 THR A O 1
ATOM 643 N N . GLY A 1 83 ? -12.099 6.949 2.349 1.00 65.69 83 GLY A N 1
ATOM 644 C CA . GLY A 1 83 ? -12.512 8.331 2.172 1.00 65.69 83 GLY A CA 1
ATOM 645 C C . GLY A 1 83 ? -13.991 8.447 1.830 1.00 65.69 83 GLY A C 1
ATOM 646 O O . GLY A 1 83 ? -14.632 7.501 1.374 1.00 65.69 83 GLY A O 1
ATOM 647 N N . TRP A 1 84 ? -14.512 9.653 2.027 1.00 63.44 84 TRP A N 1
ATOM 648 C CA . TRP A 1 84 ? -15.842 10.039 1.588 1.00 63.44 84 TRP A CA 1
ATOM 649 C C . TRP A 1 84 ? -15.735 11.227 0.640 1.00 63.44 84 TRP A C 1
ATOM 651 O O . TRP A 1 84 ? -15.216 12.281 1.016 1.00 63.44 84 TRP A O 1
ATOM 661 N N . VAL A 1 85 ? -16.252 11.063 -0.576 1.00 60.75 85 VAL A N 1
ATOM 662 C CA . VAL A 1 85 ? -16.496 12.170 -1.501 1.00 60.75 85 VAL A CA 1
ATOM 663 C C . VAL A 1 85 ? -18.006 12.379 -1.618 1.00 60.75 85 VAL A C 1
ATOM 665 O O . VAL A 1 85 ? -18.718 11.468 -2.043 1.00 60.75 85 VAL A O 1
ATOM 668 N N . PRO A 1 86 ? -18.522 13.556 -1.210 1.00 60.53 86 PRO A N 1
ATOM 669 C CA . PRO A 1 86 ? -19.921 13.907 -1.403 1.00 60.53 86 PRO A CA 1
ATOM 670 C C . PRO A 1 86 ? -20.317 13.850 -2.880 1.00 60.53 86 PRO A C 1
ATOM 672 O O . PRO A 1 86 ? -19.615 14.383 -3.737 1.00 60.53 86 PRO A O 1
ATOM 675 N N . GLU A 1 87 ? -21.494 13.291 -3.158 1.00 59.88 87 GLU A N 1
ATOM 676 C CA . GLU A 1 87 ? -22.035 13.120 -4.518 1.00 59.88 87 GLU A CA 1
ATOM 677 C C . GLU A 1 87 ? -22.230 14.447 -5.277 1.00 59.88 87 GLU A C 1
ATOM 679 O O . GLU A 1 87 ? -22.268 14.465 -6.502 1.00 59.88 87 GLU A O 1
ATOM 684 N N . ASN A 1 88 ? -22.314 15.569 -4.553 1.00 62.19 88 ASN A N 1
ATOM 685 C CA . ASN A 1 88 ? -22.590 16.902 -5.098 1.00 62.19 88 ASN A CA 1
ATOM 686 C C . ASN A 1 88 ? -21.363 17.822 -5.130 1.00 62.19 88 ASN A C 1
ATOM 688 O O . ASN A 1 88 ? -21.507 19.049 -5.094 1.00 62.19 88 ASN A O 1
ATOM 692 N N . LEU A 1 89 ? -20.149 17.269 -5.143 1.00 57.00 89 LEU A N 1
ATOM 693 C CA . LEU A 1 89 ? -18.975 18.105 -5.362 1.00 57.00 89 LEU A CA 1
ATOM 694 C C . LEU A 1 89 ? -18.961 18.618 -6.809 1.00 57.00 89 LEU A C 1
ATOM 696 O O . LEU A 1 89 ? -19.236 17.853 -7.736 1.00 57.00 89 LEU A O 1
ATOM 700 N N . PRO A 1 90 ? -18.645 19.909 -7.031 1.00 55.03 90 PRO A N 1
ATOM 701 C CA . PRO A 1 90 ? -18.403 20.390 -8.380 1.00 55.03 90 PRO A CA 1
ATOM 702 C C . PRO A 1 90 ? -17.290 19.533 -8.994 1.00 55.03 90 PRO A C 1
ATOM 704 O O . PRO A 1 90 ? -16.321 19.219 -8.292 1.00 55.03 90 PRO A O 1
ATOM 707 N N . PRO A 1 91 ? -17.414 19.140 -10.275 1.00 56.19 91 PRO A N 1
ATOM 708 C CA . PRO A 1 91 ? -16.387 18.340 -10.915 1.00 56.19 91 PRO A CA 1
ATOM 709 C C . PRO A 1 91 ? -15.044 19.065 -10.776 1.00 56.19 91 PRO A C 1
ATOM 711 O O . PRO A 1 91 ? -15.010 20.303 -10.867 1.00 56.19 91 PRO A O 1
ATOM 714 N N . PRO A 1 92 ? -13.942 18.331 -10.535 1.00 53.69 92 PRO A N 1
ATOM 715 C CA . PRO A 1 92 ? -12.631 18.950 -10.501 1.00 53.69 92 PRO A CA 1
ATOM 716 C C . PRO A 1 92 ? -12.427 19.770 -11.787 1.00 53.69 92 PRO A C 1
ATOM 718 O O . PRO A 1 92 ? -12.957 19.411 -12.844 1.00 53.69 92 PRO A O 1
ATOM 721 N N . PRO A 1 93 ? -11.711 20.910 -11.732 1.00 53.75 93 PRO A N 1
ATOM 722 C CA . PRO A 1 93 ? -11.425 21.691 -12.930 1.00 53.75 93 PRO A CA 1
ATOM 723 C C . PRO A 1 93 ? -10.840 20.771 -13.999 1.00 53.75 93 PRO A C 1
ATOM 725 O O . PRO A 1 93 ? -10.015 19.933 -13.656 1.00 53.75 93 PRO A O 1
ATOM 728 N N . ALA A 1 94 ? -11.207 20.933 -15.275 1.00 55.66 94 ALA A N 1
ATOM 729 C CA . ALA A 1 94 ? -10.811 20.005 -16.347 1.00 55.66 94 ALA A CA 1
ATOM 730 C C . ALA A 1 94 ? -9.291 19.738 -16.428 1.00 55.66 94 ALA A C 1
ATOM 732 O O . ALA A 1 94 ? -8.868 18.688 -16.899 1.00 55.66 94 ALA A O 1
ATOM 733 N N . SER A 1 95 ? -8.464 20.654 -15.915 1.00 53.75 95 SER A N 1
ATOM 734 C CA . SER A 1 95 ? -7.022 20.462 -15.742 1.00 53.75 95 SER A CA 1
ATOM 735 C C . SER A 1 95 ? -6.618 19.370 -14.737 1.00 53.75 95 SER A C 1
ATOM 737 O O . SER A 1 95 ? -5.451 19.018 -14.710 1.00 53.75 95 SER A O 1
ATOM 739 N N . HIS A 1 96 ? -7.540 18.834 -13.938 1.00 46.16 96 HIS A N 1
ATOM 740 C CA . HIS A 1 96 ? -7.318 17.842 -12.879 1.00 46.16 96 HIS A CA 1
ATOM 741 C C . HIS A 1 96 ? -8.103 16.532 -13.112 1.00 46.16 96 HIS A C 1
ATOM 743 O O . HIS A 1 96 ? -8.068 15.649 -12.263 1.00 46.16 96 HIS A O 1
ATOM 749 N N . CYS A 1 97 ? -8.822 16.396 -14.237 1.00 42.16 97 CYS A N 1
ATOM 750 C CA . CYS A 1 97 ? -9.714 15.258 -14.524 1.00 42.16 97 CYS A CA 1
ATOM 751 C C . CYS A 1 97 ? -9.055 14.086 -15.272 1.00 42.16 97 CYS A C 1
ATOM 753 O O . CYS A 1 97 ? -9.747 13.144 -15.653 1.00 42.16 97 CYS A O 1
ATOM 755 N N . ASN A 1 98 ? -7.744 14.120 -15.506 1.00 41.16 98 ASN A N 1
ATOM 756 C CA . ASN A 1 98 ? -7.046 13.027 -16.178 1.00 41.16 98 ASN A CA 1
ATOM 757 C C . ASN A 1 98 ? -6.552 12.026 -15.119 1.00 41.16 98 ASN A C 1
ATOM 759 O O . ASN A 1 98 ? -5.468 12.196 -14.572 1.00 41.16 98 ASN A O 1
ATOM 763 N N . TYR A 1 99 ? -7.373 11.022 -14.796 1.00 41.75 99 TYR A N 1
ATOM 764 C CA . TYR A 1 99 ? -6.981 9.857 -13.982 1.00 41.75 99 TYR A CA 1
ATOM 765 C C . TYR A 1 99 ? -6.260 8.813 -14.859 1.00 41.75 99 TYR A C 1
ATOM 767 O O . TYR A 1 99 ? -6.621 8.696 -16.033 1.00 41.75 99 TYR A O 1
ATOM 775 N N . PRO A 1 100 ? -5.257 8.065 -14.347 1.00 39.38 100 PRO A N 1
ATOM 776 C CA . PRO A 1 100 ? -5.237 7.468 -13.013 1.00 39.38 100 PRO A CA 1
ATOM 777 C C . PRO A 1 100 ? -4.022 7.890 -12.177 1.00 39.38 100 PRO A C 1
ATOM 779 O O . PRO A 1 100 ? -2.923 7.389 -12.396 1.00 39.38 100 PRO A O 1
ATOM 782 N N . ASP A 1 101 ? -4.198 8.796 -11.213 1.00 39.44 101 ASP A N 1
ATOM 783 C CA . ASP A 1 101 ? -3.049 9.336 -10.477 1.00 39.44 101 ASP A CA 1
ATOM 784 C C . ASP A 1 101 ? -3.386 9.644 -9.008 1.00 39.44 101 ASP A C 1
ATOM 786 O O . ASP A 1 101 ? -3.701 10.775 -8.633 1.00 39.44 101 ASP A O 1
ATOM 790 N N . THR A 1 102 ? -3.297 8.646 -8.122 1.00 41.34 102 THR A N 1
ATOM 791 C CA . THR A 1 102 ? -3.114 8.936 -6.690 1.00 41.34 102 THR A CA 1
ATOM 792 C C . THR A 1 102 ? -1.674 8.741 -6.292 1.00 41.34 102 THR A C 1
ATOM 794 O O . THR A 1 102 ? -1.322 7.767 -5.627 1.00 41.34 102 THR A O 1
ATOM 797 N N . GLY A 1 103 ? -0.881 9.763 -6.605 1.00 41.91 103 GLY A N 1
ATOM 798 C CA . GLY A 1 103 ? 0.332 10.057 -5.865 1.00 41.91 103 GLY A CA 1
ATOM 799 C C . GLY A 1 103 ? 0.305 11.149 -4.839 1.00 41.91 103 GLY A C 1
ATOM 800 O O . GLY A 1 103 ? 1.366 11.628 -4.459 1.00 41.91 103 GLY A O 1
ATOM 801 N N . PHE A 1 104 ? -0.892 11.425 -4.312 1.00 38.84 104 PHE A N 1
ATOM 802 C CA . PHE A 1 104 ? -1.299 12.626 -3.570 1.00 38.84 104 PHE A CA 1
ATOM 803 C C . PHE A 1 104 ? -1.789 13.790 -4.467 1.00 38.84 104 PHE A C 1
ATOM 805 O O . PHE A 1 104 ? -1.516 14.951 -4.181 1.00 38.84 104 PHE A O 1
ATOM 812 N N . GLY A 1 105 ? -2.565 13.485 -5.518 1.00 40.66 105 GLY A N 1
ATOM 813 C CA . GLY A 1 105 ? -3.482 14.408 -6.222 1.00 40.66 105 GLY A CA 1
ATOM 814 C C . GLY A 1 105 ? -4.954 14.098 -5.881 1.00 40.66 105 GLY A C 1
ATOM 815 O O . GLY A 1 105 ? -5.169 13.112 -5.173 1.00 40.66 105 GLY A O 1
ATOM 816 N N . PRO A 1 106 ? -5.957 14.912 -6.301 1.00 35.66 106 PRO A N 1
ATOM 817 C CA . PRO A 1 106 ? -7.360 14.783 -5.879 1.00 35.66 106 PRO A CA 1
ATOM 818 C C . PRO A 1 106 ? -7.809 13.336 -6.053 1.00 35.66 106 PRO A C 1
ATOM 820 O O . PRO A 1 106 ? -7.855 12.818 -7.167 1.00 35.66 106 PRO A O 1
ATOM 823 N N . GLY A 1 107 ? -8.000 12.670 -4.916 1.00 42.69 107 GLY A N 1
ATOM 824 C CA . GLY A 1 107 ? -8.168 11.232 -4.861 1.00 42.69 107 GLY A CA 1
ATOM 825 C C . GLY A 1 107 ? -9.335 10.810 -5.730 1.00 42.69 107 GLY A C 1
ATOM 826 O O . GLY A 1 107 ? -10.398 11.427 -5.680 1.00 42.69 107 GLY A O 1
ATOM 827 N N . GLY A 1 108 ? -9.114 9.764 -6.515 1.00 46.56 108 GLY A N 1
ATOM 828 C CA . GLY A 1 108 ? -10.110 8.994 -7.235 1.00 46.56 108 GLY A CA 1
ATOM 829 C C . GLY A 1 108 ? -10.935 8.252 -6.206 1.00 46.56 108 GLY A C 1
ATOM 830 O O . GLY A 1 108 ? -10.866 7.039 -6.085 1.00 46.56 108 GLY A O 1
ATOM 831 N N . PHE A 1 109 ? -11.628 9.025 -5.384 1.00 52.41 109 PHE A N 1
ATOM 832 C CA . PHE A 1 109 ? -12.694 8.579 -4.535 1.00 52.41 109 PHE A CA 1
ATOM 833 C C . PHE A 1 109 ? -13.908 8.494 -5.454 1.00 52.41 109 PHE A C 1
ATOM 835 O O . PHE A 1 109 ? -14.504 9.511 -5.816 1.00 52.41 109 PHE A O 1
ATOM 842 N N . GLU A 1 110 ? -14.247 7.287 -5.879 1.00 51.91 110 GLU A N 1
ATOM 843 C CA . GLU A 1 110 ? -15.466 7.026 -6.634 1.00 51.91 110 GLU A CA 1
ATOM 844 C C . GLU A 1 110 ? -16.615 6.821 -5.640 1.00 51.91 110 GLU A C 1
ATOM 846 O O . GLU A 1 110 ? -17.131 5.725 -5.443 1.00 51.91 110 GLU A O 1
ATOM 851 N N . GLY A 1 111 ? -16.994 7.908 -4.964 1.00 57.81 111 GLY A N 1
ATOM 852 C CA . GLY A 1 111 ? -18.130 7.930 -4.046 1.00 57.81 111 GLY A CA 1
ATOM 853 C C . GLY A 1 111 ? -17.802 7.533 -2.604 1.00 57.81 111 GLY A C 1
ATOM 854 O O . GLY A 1 111 ? -16.746 7.870 -2.059 1.00 57.81 111 GLY A O 1
ATOM 855 N N . GLN A 1 112 ? -18.778 6.911 -1.941 1.00 64.75 112 GLN A N 1
ATOM 856 C CA . GLN A 1 112 ? -18.685 6.537 -0.528 1.00 64.75 112 GLN A CA 1
ATOM 857 C C . GLN A 1 112 ? -17.801 5.294 -0.349 1.00 64.75 112 GLN A C 1
ATOM 859 O O . GLN A 1 112 ? -17.770 4.420 -1.211 1.00 64.75 112 GLN A O 1
ATOM 864 N N . ASP A 1 113 ? -17.067 5.236 0.766 1.00 68.56 113 ASP A N 1
ATOM 865 C CA . ASP A 1 113 ? -16.223 4.100 1.167 1.00 68.56 113 ASP A CA 1
ATOM 866 C C . ASP A 1 113 ? -15.081 3.734 0.192 1.00 68.56 113 ASP A C 1
ATOM 868 O O . ASP A 1 113 ? -14.593 2.600 0.188 1.00 68.56 113 ASP A O 1
ATOM 872 N N . THR A 1 114 ? -14.597 4.681 -0.624 1.00 70.31 114 THR A N 1
ATOM 873 C CA . THR A 1 114 ? -13.432 4.403 -1.483 1.00 70.31 114 THR A CA 1
ATOM 874 C C . THR A 1 114 ? -12.163 4.327 -0.628 1.00 70.31 114 THR A C 1
ATOM 876 O O . THR A 1 114 ? -11.861 5.288 0.092 1.00 70.31 114 THR A O 1
ATOM 879 N N . PRO A 1 115 ? -11.400 3.221 -0.671 1.00 66.31 115 PRO A N 1
ATOM 880 C CA . PRO A 1 115 ? -10.218 3.070 0.157 1.00 66.31 115 PRO A CA 1
ATOM 881 C C . PRO A 1 115 ? -9.107 4.033 -0.269 1.00 66.31 115 PRO A C 1
ATOM 883 O O . PRO A 1 115 ? -8.918 4.320 -1.450 1.00 66.31 115 PRO A O 1
ATOM 886 N N . TYR A 1 116 ? -8.333 4.504 0.702 1.00 75.44 116 TYR A N 1
ATOM 887 C CA . TYR A 1 116 ? -7.085 5.215 0.483 1.00 75.44 116 TYR A CA 1
ATOM 888 C C . TYR A 1 116 ? -5.938 4.424 1.103 1.00 75.44 116 TYR A C 1
ATOM 890 O O . TYR A 1 116 ? -6.043 3.913 2.218 1.00 75.44 116 TYR A O 1
ATOM 898 N N . PHE A 1 117 ? -4.808 4.390 0.401 1.00 81.62 117 PHE A N 1
ATOM 899 C CA . PHE A 1 117 ? -3.594 3.732 0.863 1.00 81.62 117 PHE A CA 1
ATOM 900 C C . PHE A 1 117 ? -2.395 4.645 0.643 1.00 81.62 117 PHE A C 1
ATOM 902 O O . PHE A 1 117 ? -2.174 5.158 -0.454 1.00 81.62 117 PHE A O 1
ATOM 909 N N . LYS A 1 118 ? -1.592 4.841 1.686 1.00 84.75 118 LYS A N 1
ATOM 910 C CA . LYS A 1 118 ? -0.269 5.455 1.567 1.00 84.75 118 LYS A CA 1
ATOM 911 C C . LYS A 1 118 ? 0.726 4.584 2.296 1.00 84.75 118 LYS A C 1
ATOM 913 O O . LYS A 1 118 ? 0.785 4.618 3.527 1.00 84.75 118 LYS A O 1
ATOM 918 N N . PHE A 1 119 ? 1.548 3.885 1.527 1.00 86.81 119 PHE A N 1
ATOM 919 C CA . PHE A 1 119 ? 2.584 3.020 2.062 1.00 86.81 119 PHE A CA 1
ATOM 920 C C . PHE A 1 119 ? 3.973 3.537 1.714 1.00 86.81 119 PHE A C 1
ATOM 922 O O . PHE A 1 119 ? 4.244 3.977 0.598 1.00 86.81 119 PHE A O 1
ATOM 929 N N . ASN A 1 120 ? 4.855 3.470 2.700 1.00 89.50 120 ASN A N 1
ATOM 930 C CA . ASN A 1 120 ? 6.286 3.520 2.499 1.00 89.50 120 ASN A CA 1
ATOM 931 C C . ASN A 1 120 ? 6.740 2.089 2.230 1.00 89.50 120 ASN A C 1
ATOM 933 O O . ASN A 1 120 ? 6.704 1.243 3.126 1.00 89.50 120 ASN A O 1
ATOM 937 N N . THR A 1 121 ? 7.149 1.838 0.992 1.00 90.00 121 THR A N 1
ATOM 938 C CA . THR A 1 121 ? 7.476 0.498 0.511 1.00 90.00 121 THR A CA 1
ATOM 939 C C . THR A 1 121 ? 8.959 0.407 0.190 1.00 90.00 121 THR A C 1
ATOM 941 O O . THR A 1 121 ? 9.491 1.212 -0.574 1.00 90.00 121 THR A O 1
ATOM 944 N N . THR A 1 122 ? 9.625 -0.597 0.751 1.00 92.25 122 THR A N 1
ATOM 945 C CA . THR A 1 122 ? 10.982 -0.992 0.370 1.00 92.25 122 THR A CA 1
ATOM 946 C C . THR A 1 122 ? 10.899 -2.241 -0.490 1.00 92.25 122 THR A C 1
ATOM 948 O O . THR A 1 122 ? 10.293 -3.235 -0.091 1.00 92.25 122 THR A O 1
ATOM 951 N N . VAL A 1 123 ? 11.522 -2.192 -1.666 1.00 91.62 123 VAL A N 1
ATOM 952 C CA . VAL A 1 123 ? 11.553 -3.304 -2.620 1.00 91.62 123 VAL A CA 1
ATOM 953 C C . VAL A 1 123 ? 12.995 -3.739 -2.818 1.00 91.62 123 VAL A C 1
ATOM 955 O O . VAL A 1 123 ? 13.847 -2.935 -3.194 1.00 91.62 123 VAL A O 1
ATOM 958 N N . THR A 1 124 ? 13.259 -5.019 -2.582 1.00 91.12 124 THR A N 1
ATOM 959 C CA . THR A 1 124 ? 14.569 -5.636 -2.793 1.00 91.12 124 THR A CA 1
ATOM 960 C C . THR A 1 124 ? 14.462 -6.651 -3.917 1.00 91.12 124 THR A C 1
ATOM 962 O O . THR A 1 124 ? 13.719 -7.627 -3.822 1.00 91.12 124 THR A O 1
ATOM 965 N N . LYS A 1 125 ? 15.208 -6.420 -5.000 1.00 84.38 125 LYS A N 1
ATOM 966 C CA . LYS A 1 125 ? 15.270 -7.345 -6.130 1.00 84.38 125 LYS A CA 1
ATOM 967 C C . LYS A 1 125 ? 16.330 -8.412 -5.889 1.00 84.38 125 LYS A C 1
ATOM 969 O O . LYS A 1 125 ? 17.484 -8.089 -5.606 1.00 84.38 125 LYS A O 1
ATOM 974 N N . CYS A 1 126 ? 15.956 -9.676 -6.059 1.00 71.81 126 CYS A N 1
ATOM 975 C CA . CYS A 1 126 ? 16.931 -10.755 -6.128 1.00 71.81 126 CYS A CA 1
ATOM 976 C C . CYS A 1 126 ? 17.679 -10.654 -7.466 1.00 71.81 126 CYS A C 1
ATOM 978 O O . CYS A 1 126 ? 17.068 -10.672 -8.525 1.00 71.81 126 CYS A O 1
ATOM 980 N N . LEU A 1 127 ? 19.009 -10.540 -7.429 1.00 64.69 127 LEU A N 1
ATOM 981 C CA . LEU A 1 127 ? 19.851 -10.413 -8.634 1.00 64.69 127 LEU A CA 1
ATOM 982 C C . LEU A 1 127 ? 20.038 -11.737 -9.400 1.00 64.69 127 LEU A C 1
ATOM 984 O O . LEU A 1 127 ? 20.769 -11.783 -10.385 1.00 64.69 127 LEU A O 1
ATOM 988 N N . ARG A 1 128 ? 19.429 -12.820 -8.913 1.00 61.78 128 ARG A N 1
ATOM 989 C CA . ARG A 1 128 ? 19.586 -14.181 -9.419 1.00 61.78 128 ARG A CA 1
ATOM 990 C C . ARG A 1 128 ? 18.235 -14.725 -9.855 1.00 61.78 128 ARG A C 1
ATOM 992 O O . ARG A 1 128 ? 17.525 -15.348 -9.069 1.00 61.78 128 ARG A O 1
ATOM 999 N N . ASP A 1 129 ? 17.907 -14.465 -11.116 1.00 59.47 129 ASP A N 1
ATOM 1000 C CA . ASP A 1 129 ? 16.686 -14.954 -11.764 1.00 59.47 129 ASP A CA 1
ATOM 1001 C C . ASP A 1 129 ? 16.674 -16.497 -11.874 1.00 59.47 129 ASP A C 1
ATOM 1003 O O . ASP A 1 129 ? 15.619 -17.102 -12.035 1.00 59.47 129 ASP A O 1
ATOM 1007 N N . ASP A 1 130 ? 17.837 -17.147 -11.728 1.00 61.34 130 ASP A N 1
ATOM 1008 C CA . ASP A 1 130 ? 18.034 -18.602 -11.779 1.00 61.34 130 ASP A CA 1
ATOM 1009 C C . ASP A 1 130 ? 17.640 -19.348 -10.491 1.00 61.34 130 ASP A C 1
ATOM 1011 O O . ASP A 1 130 ? 17.601 -20.578 -10.483 1.00 61.34 130 ASP A O 1
ATOM 1015 N N . LEU A 1 131 ? 17.353 -18.629 -9.400 1.00 54.69 131 LEU A N 1
ATOM 1016 C CA . LEU A 1 131 ? 16.993 -19.210 -8.098 1.00 54.69 131 LEU A CA 1
ATOM 1017 C C . LEU A 1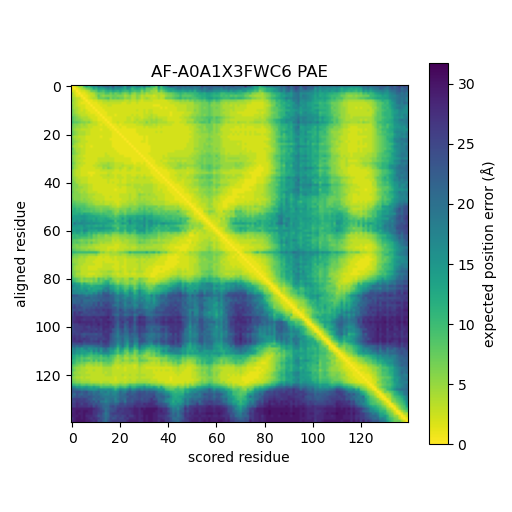 131 ? 15.494 -19.128 -7.779 1.00 54.69 131 LEU A C 1
ATOM 1019 O O . LEU A 1 131 ? 15.066 -19.618 -6.733 1.00 54.69 131 LEU A O 1
ATOM 1023 N N . TRP A 1 132 ? 14.695 -18.521 -8.657 1.00 52.84 132 TRP A N 1
ATOM 1024 C CA . TRP A 1 132 ? 13.248 -18.445 -8.489 1.00 52.84 132 TRP A CA 1
ATOM 1025 C C . TRP A 1 132 ? 12.575 -19.586 -9.243 1.00 52.84 132 TRP A C 1
ATOM 1027 O O . TRP A 1 132 ? 12.807 -19.730 -10.446 1.00 52.84 132 TRP A O 1
ATOM 1037 N N . PRO A 1 133 ? 11.749 -20.412 -8.580 1.00 53.66 133 PRO A N 1
ATOM 1038 C CA . PRO A 1 133 ? 11.061 -21.471 -9.289 1.00 53.66 133 PRO A CA 1
ATOM 1039 C C . PRO A 1 133 ? 10.163 -20.837 -10.368 1.00 53.66 133 PRO A C 1
ATOM 1041 O O . PRO A 1 133 ? 9.419 -19.900 -10.060 1.00 53.66 133 PRO A O 1
ATOM 1044 N N . PRO A 1 134 ? 10.194 -21.316 -11.629 1.00 48.56 134 PRO A N 1
ATOM 1045 C CA . PRO A 1 134 ? 9.128 -20.987 -12.569 1.00 48.56 134 PRO A CA 1
ATOM 1046 C C . PRO A 1 134 ? 7.821 -21.384 -11.892 1.00 48.56 134 PRO A C 1
ATOM 1048 O O . PRO A 1 134 ? 7.794 -22.457 -11.299 1.00 48.56 134 PRO A O 1
ATOM 1051 N N . ALA A 1 135 ? 6.812 -20.505 -11.920 1.00 48.25 135 ALA A N 1
ATOM 1052 C CA . ALA A 1 135 ? 5.534 -20.639 -11.220 1.00 48.25 135 ALA A CA 1
ATOM 1053 C C . ALA A 1 135 ? 4.973 -22.072 -11.292 1.00 48.25 135 ALA A C 1
ATOM 1055 O O . ALA A 1 135 ? 4.198 -22.424 -12.176 1.00 48.25 135 ALA A O 1
ATOM 1056 N N . ALA A 1 136 ? 5.406 -22.915 -10.362 1.00 41.16 136 ALA A N 1
ATOM 1057 C CA . ALA A 1 136 ? 4.900 -24.246 -10.160 1.00 41.16 136 ALA A CA 1
ATOM 1058 C C . ALA A 1 136 ? 3.805 -24.050 -9.129 1.00 41.16 136 ALA A C 1
ATOM 1060 O O . ALA A 1 136 ? 4.082 -23.617 -8.009 1.00 41.16 136 ALA A O 1
ATOM 1061 N N . GLY A 1 137 ? 2.564 -24.264 -9.564 1.00 41.50 137 GLY A N 1
ATOM 1062 C CA . GLY A 1 137 ? 1.392 -24.168 -8.714 1.00 41.50 137 GLY A CA 1
ATOM 1063 C C . GLY A 1 137 ? 1.643 -24.878 -7.391 1.00 41.50 137 GLY A C 1
ATOM 1064 O O . GLY A 1 137 ? 1.903 -26.080 -7.357 1.00 41.50 137 GLY A O 1
ATOM 1065 N N . PHE A 1 138 ? 1.583 -24.117 -6.304 1.00 3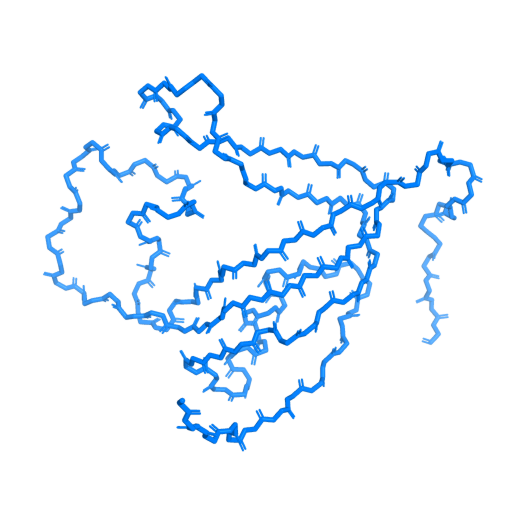1.70 138 PHE A N 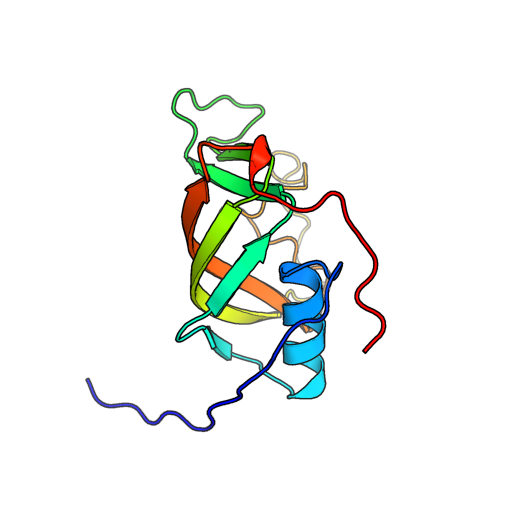1
ATOM 1066 C CA . PHE A 1 138 ? 1.471 -24.687 -4.977 1.00 31.70 138 PHE A CA 1
ATOM 1067 C C . PHE A 1 138 ? 0.023 -25.150 -4.816 1.00 31.70 138 PHE A C 1
ATOM 1069 O O . PHE A 1 138 ? -0.859 -24.376 -4.467 1.00 31.70 138 PHE A O 1
ATOM 1076 N N . THR A 1 139 ? -0.225 -26.417 -5.144 1.00 35.03 139 THR A N 1
ATOM 1077 C CA . THR A 1 139 ? -1.333 -27.179 -4.566 1.00 35.03 139 THR A CA 1
ATOM 1078 C C . THR A 1 139 ? -0.840 -27.760 -3.245 1.00 35.03 139 THR A C 1
ATOM 1080 O O . THR A 1 139 ? 0.031 -28.634 -3.255 1.00 35.03 139 THR A O 1
ATOM 1083 N N . GLY A 1 140 ? -1.372 -27.272 -2.130 1.00 32.34 140 GLY A N 1
ATOM 1084 C CA . G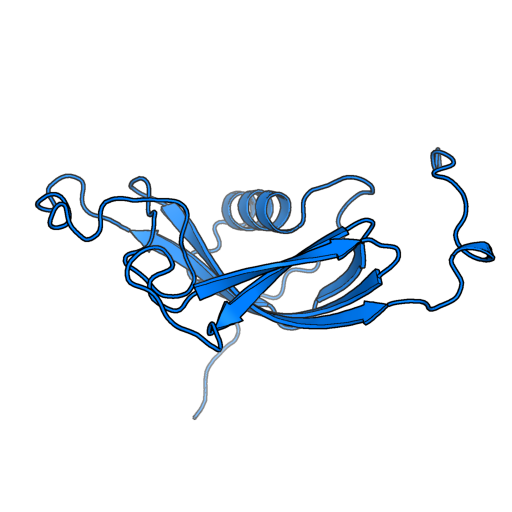LY A 1 140 ? -1.121 -27.788 -0.787 1.00 32.34 140 GLY A CA 1
ATOM 1085 C C . GLY A 1 140 ? -2.066 -27.148 0.205 1.00 32.34 140 GLY A C 1
ATOM 1086 O O . GLY A 1 140 ? -2.073 -25.902 0.236 1.00 32.34 140 GLY A O 1
#

Radius of gyration: 17.75 Å; Cα contacts (8 Å, |Δi|>4): 178; chains: 1; bounding box: 42×50×42 Å

Secondary structure (DSSP, 8-state):
------------PPTT--HHHHHHHHHHHTT-SEEEEEEEEEEEEEEEEEEE-SS--TTTTTEEEEEEEEEEEEEEEEEEEEE---TTPPPPPGGG------SSSS----STTEEEEEEEEEEEE-S-GGGSPP------

Foldseek 3Di:
DDDDDPDDDDDDDDPPDDPVVVVLVVCVVVVFAKDKQAKDKDWDQKDKDKDQAPDADLVQNRIDIDIDGDRKIKMKIGMKHFDADDPPDDPDDPSQPDDDDPPPGPDPRPHGRHMDDDMDMDIGHDPCPPPDPDPDDPPD

pLDDT: mean 73.56, std 18.44, range [31.7, 94.88]

Solvent-accessible surface area (backbone atoms only — not comparable to full-atom values): 9186 Å² total; per-residue (Å²): 141,87,86,82,83,91,78,87,86,88,85,81,85,64,92,89,63,54,71,70,60,52,52,46,53,50,30,61,75,70,66,43,55,66,50,66,44,83,72,46,76,52,76,35,74,56,48,80,43,79,42,78,37,94,74,60,42,92,88,48,75,31,48,38,80,45,77,45,78,40,60,26,41,40,40,35,31,38,42,36,24,40,45,78,41,70,93,83,59,77,76,67,60,78,94,68,64,80,74,94,57,77,85,86,46,86,65,89,46,80,33,71,71,26,72,46,79,50,69,58,70,51,76,47,71,61,94,54,76,89,78,56,77,73,91,66,81,84,84,127

Nearest PDB structures (foldseek):
  8fqc-assembly1_U1  TM=2.701E-01  e=7.051E+00  Agrobacterium phage Milano
  5g23-assembly2_D  TM=2.074E-01  e=7.493E+00  Thermus thermophilus HB8
  8ovj-assembly1_SM  TM=1.511E-01  e=9.551E+00  Leishmania major strain Friedlin

Organism: NCBI:txid255045

Mean predicted aligned error: 10.99 Å